Protein AF-A0A1D6HTL6-F1 (afdb_monomer)

InterPro domains:
  IPR001929 Germin [PR00325] (26-46)
  IPR001929 Germin [PR00325] (59-74)
  IPR006045 Cupin 1 [PF00190] (30-95)
  IPR011051 RmlC-like cupin domain superfamily [SSF51182] (30-101)
  IPR014710 RmlC-like jelly roll fold [G3DSA:2.60.120.10] (26-104)

Secondary structure (DSSP, 8-state):
-----GGGGGEEEEE--S------SS-PPTT-EEE--SS--------SSS--EEEE--S-SS-----HHHHHHS-SSPPPHHHHHHHHT--HHHHHHHHHHHSPPP-

Nearest PDB structures (foldseek):
  2et1-assembly1_A  TM=9.312E-01  e=3.400E-02  Hordeum vulgare
  2ete-assembly1_A  TM=9.625E-01  e=4.716E-02  Hordeum vulgare
  2et7-assembly1_A  TM=9.210E-01  e=6.983E-02  Hordeum vulgare

Structure (mmCIF, N/CA/C/O backbone):
data_AF-A0A1D6HTL6-F1
#
_entry.id   AF-A0A1D6HTL6-F1
#
loop_
_atom_site.group_PDB
_atom_site.id
_atom_site.type_symbol
_atom_site.label_atom_id
_atom_site.label_alt_id
_atom_site.label_comp_id
_atom_site.label_asym_id
_atom_site.label_entity_id
_atom_site.label_seq_id
_atom_site.pdbx_PDB_ins_code
_atom_site.Cartn_x
_atom_site.Cartn_y
_atom_site.Cartn_z
_atom_site.occupancy
_atom_site.B_iso_or_equiv
_atom_site.auth_seq_id
_atom_site.auth_comp_id
_atom_site.auth_asym_id
_atom_site.auth_atom_id
_atom_site.pdbx_PDB_model_num
ATOM 1 N N . MET A 1 1 ? 33.864 9.558 -25.396 1.00 36.56 1 MET A N 1
ATOM 2 C CA . MET A 1 1 ? 32.687 8.667 -25.292 1.00 36.56 1 MET A CA 1
ATOM 3 C C . MET A 1 1 ? 32.498 8.338 -23.816 1.00 36.56 1 MET A C 1
ATOM 5 O O . MET A 1 1 ? 33.331 7.634 -23.265 1.00 36.56 1 MET A O 1
ATOM 9 N N . ALA A 1 2 ? 31.533 8.967 -23.138 1.00 34.44 2 ALA A N 1
ATOM 10 C CA . ALA A 1 2 ? 31.425 8.885 -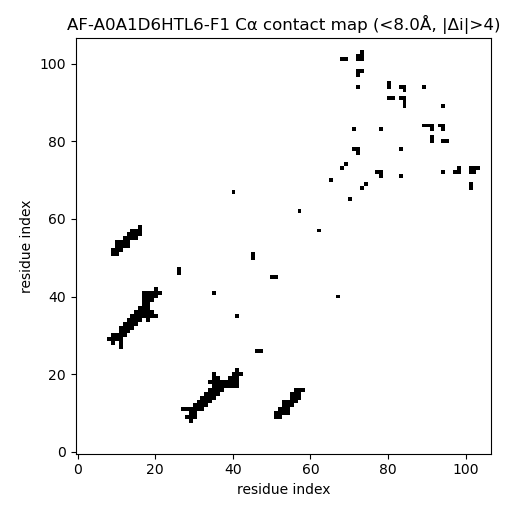21.678 1.00 34.44 2 ALA A CA 1
ATOM 11 C C . ALA A 1 2 ? 30.849 7.530 -21.235 1.00 34.44 2 ALA A C 1
ATOM 13 O O . ALA A 1 2 ? 29.822 7.091 -21.754 1.00 34.44 2 ALA A O 1
ATOM 14 N N . ALA A 1 3 ? 31.503 6.874 -20.276 1.00 39.22 3 ALA A N 1
ATOM 15 C CA . ALA A 1 3 ? 31.013 5.628 -19.705 1.00 39.22 3 ALA A CA 1
ATOM 16 C C . ALA A 1 3 ? 29.791 5.909 -18.819 1.00 39.22 3 ALA A C 1
ATOM 18 O O . ALA A 1 3 ? 29.908 6.483 -17.739 1.00 39.22 3 ALA A O 1
ATOM 19 N N . ILE A 1 4 ? 28.615 5.498 -19.290 1.00 38.50 4 ILE A N 1
ATOM 20 C CA . ILE A 1 4 ? 27.374 5.562 -18.517 1.00 38.50 4 ILE A CA 1
ATOM 21 C C . ILE A 1 4 ? 27.533 4.674 -17.262 1.00 38.50 4 ILE A C 1
ATOM 23 O O . ILE A 1 4 ? 27.878 3.495 -17.420 1.00 38.50 4 ILE A O 1
ATOM 27 N N . PRO A 1 5 ? 27.288 5.189 -16.037 1.00 41.78 5 PRO A N 1
ATOM 28 C CA . PRO A 1 5 ? 27.447 4.418 -14.804 1.00 41.78 5 PRO A CA 1
ATOM 29 C C . PRO A 1 5 ? 26.643 3.114 -14.816 1.00 41.78 5 PRO A C 1
ATOM 31 O O . PRO A 1 5 ? 25.536 3.058 -15.354 1.00 41.78 5 PRO A O 1
ATOM 34 N N . SER A 1 6 ? 27.162 2.070 -14.164 1.00 44.09 6 SER A N 1
ATOM 35 C CA . SER A 1 6 ? 26.513 0.748 -14.075 1.00 44.09 6 SER A CA 1
ATOM 36 C C . SER A 1 6 ? 25.088 0.799 -13.506 1.00 44.09 6 SER A C 1
ATOM 38 O O . SER A 1 6 ? 24.265 -0.045 -13.856 1.00 44.09 6 SER A O 1
ATOM 40 N N . LEU A 1 7 ? 24.778 1.827 -12.709 1.00 43.25 7 LEU A N 1
ATOM 41 C CA . LEU A 1 7 ? 23.445 2.131 -12.187 1.00 43.25 7 LEU A CA 1
ATOM 42 C C . LEU A 1 7 ? 22.392 2.337 -13.296 1.00 43.25 7 LEU A C 1
ATOM 44 O O . LEU A 1 7 ? 21.246 1.928 -13.134 1.00 43.25 7 LEU A O 1
ATOM 48 N N . LEU A 1 8 ? 22.775 2.900 -14.451 1.00 40.59 8 LEU A N 1
ATOM 49 C CA . LEU A 1 8 ? 21.854 3.140 -15.571 1.00 40.59 8 LEU A CA 1
ATOM 50 C C . LEU A 1 8 ? 21.545 1.877 -16.393 1.00 40.59 8 LEU A C 1
ATOM 52 O O . LEU A 1 8 ? 20.604 1.877 -17.180 1.00 40.59 8 LEU A O 1
ATOM 56 N N . ARG A 1 9 ? 22.300 0.782 -16.209 1.00 40.84 9 ARG A N 1
ATOM 57 C CA . ARG A 1 9 ? 22.066 -0.499 -16.908 1.00 40.84 9 ARG A CA 1
ATOM 58 C C . ARG A 1 9 ? 20.935 -1.335 -16.293 1.00 40.84 9 ARG A C 1
ATOM 60 O O . ARG A 1 9 ? 20.676 -2.436 -16.768 1.00 40.84 9 ARG A O 1
ATOM 67 N N . ARG A 1 10 ? 20.296 -0.848 -15.223 1.00 48.41 10 ARG A N 1
ATOM 68 C CA . ARG A 1 10 ? 19.198 -1.513 -14.498 1.00 48.41 10 ARG A CA 1
ATOM 69 C C . ARG A 1 10 ? 18.022 -0.569 -14.238 1.00 48.41 10 ARG A C 1
ATOM 71 O O . ARG A 1 10 ? 17.416 -0.612 -13.174 1.00 48.41 10 ARG A O 1
ATOM 78 N N . LEU A 1 11 ? 17.725 0.296 -15.207 1.00 39.78 11 LEU A N 1
ATOM 79 C CA . LEU A 1 11 ? 16.572 1.187 -15.155 1.00 39.78 11 LEU A CA 1
ATOM 80 C C . LEU A 1 11 ? 15.365 0.515 -15.825 1.00 39.78 11 LEU A C 1
ATOM 82 O O . LEU A 1 11 ? 15.366 0.305 -17.038 1.00 39.78 11 LEU A O 1
ATOM 86 N N . ALA A 1 12 ? 14.337 0.187 -15.045 1.00 48.31 12 ALA A N 1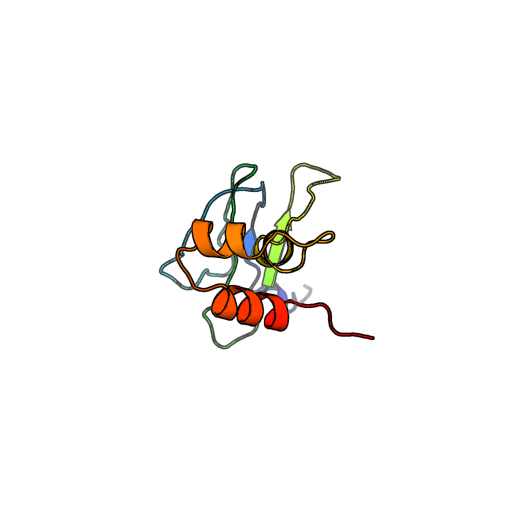
ATOM 87 C CA . ALA A 1 12 ? 12.992 -0.011 -15.583 1.00 48.31 12 ALA A CA 1
ATOM 88 C C . ALA A 1 12 ? 12.298 1.359 -15.663 1.00 48.31 12 ALA A C 1
ATOM 90 O O . ALA A 1 12 ? 12.383 2.154 -14.719 1.00 48.31 12 ALA A O 1
ATOM 91 N N . ILE A 1 13 ? 11.640 1.657 -16.785 1.00 42.38 13 ILE A N 1
ATOM 92 C CA . ILE A 1 13 ? 10.956 2.940 -16.998 1.00 42.38 13 ILE A CA 1
ATOM 93 C C . ILE A 1 13 ? 9.465 2.698 -16.789 1.00 42.38 13 ILE A C 1
ATOM 95 O O . ILE A 1 13 ? 8.776 2.194 -17.667 1.00 42.38 13 ILE A O 1
ATOM 99 N N . VAL A 1 14 ? 8.946 3.049 -15.619 1.00 51.53 14 VAL A N 1
ATOM 100 C CA . VAL A 1 14 ? 7.525 2.889 -15.303 1.00 51.53 14 VAL A CA 1
ATOM 101 C C . VAL A 1 14 ? 6.802 4.190 -15.633 1.00 51.53 14 VAL A C 1
ATOM 103 O O . VAL A 1 14 ? 6.974 5.214 -14.975 1.00 51.53 14 VAL A O 1
ATOM 106 N N . VAL A 1 15 ? 5.950 4.172 -16.653 1.00 44.84 15 VAL A N 1
ATOM 107 C CA . VAL A 1 15 ? 5.093 5.316 -16.978 1.00 44.84 15 VAL A CA 1
ATOM 108 C C . VAL A 1 15 ? 3.887 5.280 -16.039 1.00 44.84 15 VAL A C 1
ATOM 110 O O . VAL A 1 15 ? 2.805 4.791 -16.359 1.00 44.84 15 VAL A O 1
ATOM 113 N N . ALA A 1 16 ? 4.114 5.777 -14.826 1.00 46.12 16 ALA A N 1
ATOM 114 C CA . ALA A 1 16 ? 3.133 5.860 -13.760 1.00 46.12 16 ALA A CA 1
ATOM 115 C C . ALA A 1 16 ? 2.076 6.951 -14.024 1.00 46.12 16 ALA A C 1
ATOM 117 O O . ALA A 1 16 ? 1.982 7.959 -13.323 1.00 46.12 16 ALA A O 1
ATOM 118 N N . THR A 1 17 ? 1.141 6.681 -14.934 1.00 42.12 17 THR A N 1
ATOM 119 C CA . THR A 1 17 ? -0.249 6.997 -14.572 1.00 42.12 17 THR A CA 1
ATOM 120 C C . THR A 1 17 ? -0.638 6.091 -13.361 1.00 42.12 17 THR A C 1
ATOM 122 O O . THR A 1 17 ? 0.155 5.247 -12.949 1.00 42.12 17 THR A O 1
ATOM 125 N N . THR A 1 18 ? -1.770 6.266 -12.671 1.00 41.12 18 THR A N 1
ATOM 126 C CA . THR A 1 18 ? -1.984 5.702 -11.310 1.00 41.12 18 THR A CA 1
ATOM 127 C C . THR A 1 18 ? -2.983 4.527 -11.164 1.00 41.12 18 THR A C 1
ATOM 129 O O . THR A 1 18 ? -3.927 4.670 -10.397 1.00 41.12 18 THR A O 1
ATOM 132 N N . ALA A 1 19 ? -2.852 3.360 -11.822 1.00 33.84 19 ALA A N 1
ATOM 133 C CA . ALA A 1 19 ? -3.758 2.203 -11.556 1.00 33.84 19 ALA A CA 1
ATOM 134 C C . ALA A 1 19 ? -3.397 0.753 -11.999 1.00 33.84 19 ALA A C 1
ATOM 136 O O . ALA A 1 19 ? -3.119 0.533 -13.162 1.00 33.84 19 ALA A O 1
ATOM 137 N N . MET A 1 20 ? -3.653 -0.252 -11.148 1.00 40.47 20 MET A N 1
ATOM 138 C CA . MET A 1 20 ? -3.799 -1.701 -11.443 1.00 40.47 20 MET A CA 1
ATOM 139 C C . MET A 1 20 ? -2.569 -2.576 -11.176 1.00 40.47 20 MET A C 1
ATOM 141 O O . MET A 1 20 ? -1.433 -2.257 -11.511 1.00 40.47 20 MET A O 1
ATOM 145 N N . VAL A 1 21 ? -2.839 -3.725 -10.556 1.00 37.19 21 VAL A N 1
ATOM 146 C CA . VAL A 1 21 ? -1.875 -4.773 -10.223 1.00 37.19 21 VAL A CA 1
ATOM 147 C C . VAL A 1 21 ? -1.438 -5.525 -11.477 1.00 37.19 21 VAL A C 1
ATOM 149 O O . VAL A 1 21 ? -2.265 -6.112 -12.171 1.00 37.19 21 VAL A O 1
ATOM 152 N N . ILE A 1 22 ? -0.124 -5.612 -11.680 1.00 38.88 22 ILE A N 1
ATOM 153 C CA . ILE A 1 22 ? 0.499 -6.708 -12.423 1.00 38.88 22 ILE A CA 1
ATOM 154 C C . ILE A 1 22 ? 1.441 -7.410 -11.448 1.00 38.88 22 ILE A C 1
ATOM 156 O O . ILE A 1 22 ? 2.471 -6.862 -11.059 1.00 38.88 22 ILE A O 1
ATOM 160 N N . LEU A 1 23 ? 1.085 -8.630 -11.042 1.00 39.50 23 LEU A N 1
ATOM 161 C CA . LEU A 1 23 ? 2.039 -9.534 -10.414 1.00 39.50 23 LEU A CA 1
ATOM 162 C C . LEU A 1 23 ? 2.901 -10.102 -11.546 1.00 39.50 23 LEU A C 1
ATOM 164 O O . LEU A 1 23 ? 2.509 -11.079 -12.176 1.00 39.50 23 LEU A O 1
ATOM 168 N N . LEU A 1 24 ? 4.019 -9.448 -11.868 1.00 43.53 24 LEU A N 1
ATOM 169 C CA . LEU A 1 24 ? 4.911 -9.932 -12.922 1.00 43.53 24 LEU A CA 1
ATOM 170 C C . LEU A 1 24 ? 5.470 -11.303 -12.503 1.00 43.53 24 LEU A C 1
ATOM 172 O O . LEU A 1 24 ? 6.172 -11.374 -11.493 1.00 43.53 24 LEU A O 1
ATOM 176 N N . PRO A 1 25 ? 5.181 -12.392 -13.244 1.00 38.94 25 PRO A N 1
ATOM 177 C CA . PRO A 1 25 ? 5.653 -13.736 -12.904 1.00 38.94 25 PRO A CA 1
ATOM 178 C C . PRO A 1 25 ? 7.125 -13.959 -13.297 1.00 38.94 25 PRO A C 1
ATOM 180 O O . PRO A 1 25 ? 7.637 -15.069 -13.189 1.00 38.94 25 PRO A O 1
ATOM 183 N N . SER A 1 26 ? 7.798 -12.902 -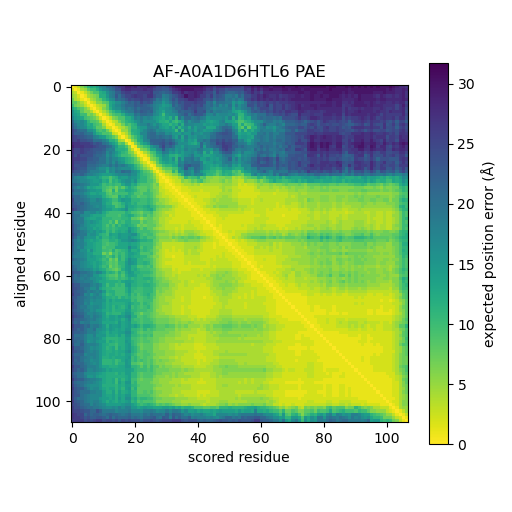13.752 1.00 42.56 26 SER A N 1
ATOM 184 C CA . SER A 1 26 ? 9.163 -12.891 -14.266 1.00 42.56 26 SER A CA 1
ATOM 185 C C . SER A 1 26 ? 9.920 -11.716 -13.643 1.00 42.56 26 SER A C 1
ATOM 187 O O . SER A 1 26 ? 9.300 -10.682 -13.371 1.00 42.56 26 SER A O 1
ATOM 189 N N . PRO A 1 27 ? 11.244 -11.820 -13.426 1.00 54.59 27 PRO A N 1
ATOM 190 C CA . PRO A 1 27 ? 12.039 -10.681 -12.984 1.00 54.59 27 PRO A CA 1
ATOM 191 C C . PRO A 1 27 ? 11.962 -9.580 -14.047 1.00 54.59 27 PRO A C 1
ATOM 193 O O . PRO A 1 27 ? 12.448 -9.770 -15.158 1.00 54.59 27 PRO A O 1
ATOM 196 N N . SER A 1 28 ? 11.348 -8.443 -13.702 1.00 55.28 28 SER A N 1
ATOM 197 C CA . SER A 1 28 ? 11.266 -7.266 -14.574 1.00 55.28 28 SER A CA 1
ATOM 198 C C . SER A 1 28 ? 12.669 -6.858 -15.012 1.00 55.28 28 SER A C 1
ATOM 200 O O . SER A 1 28 ? 13.523 -6.562 -14.163 1.00 55.28 28 SER A O 1
ATOM 202 N N . VAL A 1 29 ? 12.917 -6.872 -16.315 1.00 61.84 29 VAL A N 1
ATOM 203 C CA . VAL A 1 29 ? 14.241 -6.653 -16.891 1.00 61.84 29 VAL A CA 1
ATOM 204 C C . VAL A 1 29 ? 14.463 -5.152 -17.101 1.00 61.84 29 VAL A C 1
ATOM 206 O O . VAL A 1 29 ? 13.530 -4.351 -17.163 1.00 61.84 29 VAL A O 1
ATOM 209 N N . ALA A 1 30 ? 15.726 -4.738 -17.189 1.00 65.38 30 ALA A N 1
ATOM 210 C CA . ALA A 1 30 ? 16.058 -3.362 -17.539 1.00 65.38 30 ALA A CA 1
ATOM 211 C C . ALA A 1 30 ? 15.483 -3.019 -18.925 1.00 65.38 30 ALA A C 1
ATOM 213 O O . ALA A 1 30 ? 15.736 -3.745 -19.885 1.00 65.38 30 ALA A O 1
ATOM 214 N N . GLY A 1 31 ? 14.746 -1.912 -19.025 1.00 70.62 31 GLY A N 1
ATOM 215 C CA . GLY A 1 31 ? 14.039 -1.508 -20.244 1.00 70.62 31 GLY A CA 1
ATOM 216 C C . GLY A 1 31 ? 12.562 -1.911 -20.326 1.00 70.62 31 GLY A C 1
ATOM 217 O O . GLY A 1 31 ? 11.873 -1.383 -21.196 1.00 70.62 31 GLY A O 1
ATOM 218 N N . ASP A 1 32 ? 12.046 -2.753 -19.422 1.00 75.62 32 ASP A N 1
ATOM 219 C CA . ASP A 1 32 ? 10.603 -3.018 -19.352 1.00 75.62 32 ASP A CA 1
ATOM 220 C C . ASP A 1 32 ? 9.827 -1.740 -18.978 1.00 75.62 32 ASP A C 1
ATOM 222 O O . ASP A 1 32 ? 10.272 -0.940 -18.141 1.00 75.62 32 ASP A O 1
ATOM 226 N N . VAL A 1 33 ? 8.647 -1.569 -19.587 1.00 75.25 33 VAL A N 1
ATOM 227 C CA . VAL A 1 33 ? 7.756 -0.420 -19.373 1.00 75.25 33 VAL A CA 1
ATOM 228 C C . VAL A 1 33 ? 6.388 -0.877 -18.894 1.00 75.25 33 VAL A C 1
ATOM 230 O O . VAL A 1 33 ? 5.743 -1.718 -19.517 1.00 75.25 33 VAL A O 1
ATOM 233 N N . PHE A 1 34 ? 5.916 -0.258 -17.813 1.00 75.88 34 PHE A N 1
ATOM 234 C CA . PHE A 1 34 ? 4.593 -0.506 -17.247 1.00 75.88 34 PHE A CA 1
ATOM 235 C C . PHE A 1 34 ? 3.793 0.785 -17.172 1.00 75.88 34 PHE A C 1
ATOM 237 O O . PHE A 1 34 ? 4.328 1.831 -16.805 1.00 75.88 34 PHE A O 1
ATOM 244 N N . VAL A 1 35 ? 2.507 0.684 -17.504 1.00 78.69 35 VAL A N 1
ATOM 245 C CA . VAL A 1 35 ? 1.521 1.752 -17.353 1.00 78.69 35 VAL A CA 1
ATOM 246 C C . VAL A 1 35 ? 0.464 1.265 -16.386 1.00 78.69 35 VAL A C 1
ATOM 248 O O . VAL A 1 35 ? -0.160 0.229 -16.608 1.00 78.69 35 VAL A O 1
ATOM 251 N N . PHE A 1 36 ? 0.230 2.037 -15.338 1.00 75.94 36 PHE A N 1
ATOM 252 C CA . PHE A 1 36 ? -0.902 1.827 -14.457 1.00 75.94 36 PHE A CA 1
ATOM 253 C C . PHE A 1 36 ? -1.975 2.890 -14.855 1.00 75.94 36 PHE A C 1
ATOM 255 O O . PHE A 1 36 ? -1.606 4.043 -14.808 1.00 75.94 36 PHE A O 1
ATOM 262 N N . PRO A 1 37 ? -3.231 2.646 -15.308 1.00 77.62 37 PRO A N 1
ATOM 263 C CA . PRO A 1 37 ? -4.263 3.675 -15.652 1.00 77.62 37 PRO A CA 1
ATOM 264 C C . PRO A 1 37 ? -4.488 4.908 -14.705 1.00 77.62 37 PRO A C 1
ATOM 266 O O . PRO A 1 37 ? -3.651 5.795 -14.676 1.00 77.62 37 PRO A O 1
ATOM 269 N N . ARG A 1 38 ? -5.600 5.093 -13.960 1.00 79.25 38 ARG A N 1
ATOM 270 C CA . ARG A 1 38 ? -5.720 6.125 -12.884 1.00 79.25 38 ARG A CA 1
ATOM 271 C C . ARG A 1 38 ? -6.632 5.694 -11.723 1.00 79.25 38 ARG A C 1
ATOM 273 O O . ARG A 1 38 ? -7.659 5.067 -11.950 1.00 79.25 38 ARG A O 1
ATOM 280 N N . GLY A 1 39 ? -6.263 6.074 -10.495 1.00 78.31 39 GLY A N 1
ATOM 281 C CA . GLY A 1 39 ? -7.018 5.848 -9.253 1.00 78.31 39 GLY A CA 1
ATOM 282 C C . GLY A 1 39 ? -6.982 4.444 -8.616 1.00 78.31 39 GLY A C 1
ATOM 283 O O . GLY A 1 39 ? -7.635 4.272 -7.591 1.00 78.31 39 GLY A O 1
ATOM 284 N N . LEU A 1 40 ? -6.257 3.449 -9.150 1.00 82.31 40 LEU A N 1
ATOM 285 C CA . LEU A 1 40 ? -6.223 2.091 -8.568 1.00 82.31 40 LEU A CA 1
ATOM 286 C C . LEU A 1 40 ? -4.919 1.789 -7.810 1.00 82.31 40 LEU A C 1
ATOM 288 O O . LEU A 1 40 ? -3.831 2.299 -8.098 1.00 82.31 40 LEU A O 1
ATOM 292 N N . VAL A 1 41 ? -5.042 0.860 -6.866 1.00 83.44 41 VAL A N 1
ATOM 293 C CA . VAL A 1 41 ? -3.938 0.313 -6.073 1.00 83.44 41 VAL A CA 1
ATOM 294 C C . VAL A 1 41 ? -2.937 -0.414 -6.979 1.00 83.44 41 VAL A C 1
ATOM 296 O O . VAL A 1 41 ? -3.314 -1.173 -7.872 1.00 83.44 41 VAL A O 1
ATOM 299 N N . HIS A 1 42 ? -1.654 -0.171 -6.732 1.00 82.69 42 HIS A N 1
ATOM 300 C CA . HIS A 1 42 ? -0.513 -0.822 -7.369 1.00 82.69 42 HIS A CA 1
ATOM 301 C C . HIS A 1 42 ? 0.649 -0.850 -6.359 1.00 82.69 42 HIS A C 1
ATOM 303 O O . HIS A 1 42 ? 0.665 -0.068 -5.408 1.00 82.69 42 HIS A O 1
ATOM 309 N N . PHE A 1 43 ? 1.603 -1.763 -6.532 1.00 84.06 43 PHE A N 1
ATOM 310 C CA . PHE A 1 43 ? 2.790 -1.875 -5.679 1.00 84.06 43 PHE A CA 1
ATOM 311 C C . PHE A 1 43 ? 3.995 -2.334 -6.505 1.00 84.06 43 PHE A C 1
ATOM 313 O O . PHE A 1 43 ? 3.831 -2.872 -7.599 1.00 84.06 43 PHE A O 1
ATOM 320 N N . GLN A 1 44 ? 5.204 -2.142 -5.979 1.00 80.00 44 GLN A N 1
ATOM 321 C CA . GLN A 1 44 ? 6.426 -2.733 -6.521 1.00 80.00 44 GLN A CA 1
ATOM 322 C C . GLN A 1 44 ? 7.110 -3.561 -5.431 1.00 80.00 44 GLN A C 1
ATOM 324 O O . GLN A 1 44 ? 7.129 -3.171 -4.263 1.00 80.00 44 GLN A O 1
ATOM 329 N N . ARG A 1 45 ? 7.689 -4.702 -5.810 1.00 81.06 45 ARG A N 1
ATOM 330 C CA . ARG A 1 45 ? 8.522 -5.539 -4.940 1.00 81.06 45 ARG A CA 1
ATOM 331 C C . ARG A 1 45 ? 9.768 -5.937 -5.718 1.00 81.06 45 ARG A C 1
ATOM 333 O O . ARG A 1 45 ? 9.646 -6.533 -6.782 1.00 81.06 45 ARG A O 1
ATOM 340 N N . ASN A 1 46 ? 10.951 -5.657 -5.174 1.00 80.69 46 ASN A N 1
ATOM 341 C CA . ASN A 1 46 ? 12.175 -6.242 -5.711 1.00 80.69 46 ASN A CA 1
ATOM 342 C C . ASN A 1 46 ? 12.184 -7.749 -5.403 1.00 80.69 46 ASN A C 1
ATOM 344 O O . ASN A 1 46 ? 12.054 -8.140 -4.242 1.00 80.69 46 ASN A O 1
ATOM 348 N N . ALA A 1 47 ? 12.285 -8.571 -6.445 1.00 79.75 47 ALA A N 1
ATOM 349 C CA . ALA A 1 47 ? 12.316 -10.030 -6.352 1.00 79.75 47 ALA A CA 1
ATOM 350 C C . ALA A 1 47 ? 13.714 -10.625 -6.609 1.00 79.75 47 ALA A C 1
ATOM 352 O O . ALA A 1 47 ? 13.864 -11.838 -6.522 1.00 79.75 47 ALA A O 1
ATOM 353 N N . GLY A 1 48 ? 14.712 -9.794 -6.935 1.00 75.69 48 GLY A N 1
ATOM 354 C CA . GLY A 1 48 ? 16.104 -10.211 -7.114 1.00 75.69 48 GLY A CA 1
ATOM 355 C C . GLY A 1 48 ? 16.997 -9.821 -5.934 1.00 75.69 48 GLY A C 1
ATOM 356 O O . GLY A 1 48 ? 16.663 -8.937 -5.146 1.00 75.69 48 GLY A O 1
ATOM 357 N N . ASP A 1 49 ? 18.171 -10.447 -5.857 1.00 79.81 49 ASP A N 1
ATOM 358 C CA . ASP A 1 49 ? 19.105 -10.314 -4.724 1.00 79.81 49 ASP A CA 1
ATOM 359 C C . ASP A 1 49 ? 19.929 -9.011 -4.723 1.00 79.81 49 ASP A C 1
ATOM 361 O O . ASP A 1 49 ? 20.629 -8.704 -3.760 1.00 79.81 49 ASP A O 1
ATOM 365 N N . GLY A 1 50 ? 19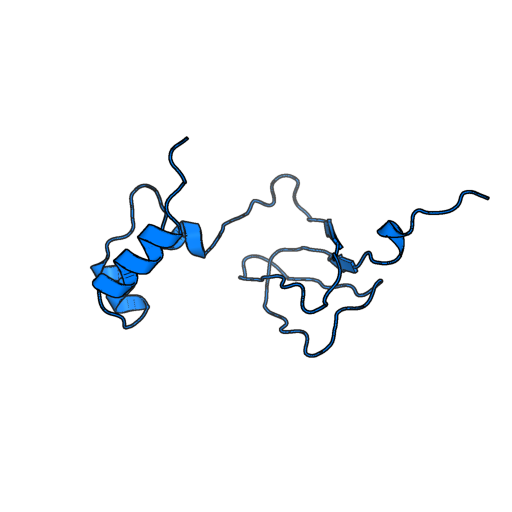.877 -8.239 -5.814 1.00 79.69 50 GLY A N 1
ATOM 366 C CA . GLY A 1 50 ? 20.606 -6.979 -5.976 1.00 79.69 50 GLY A CA 1
ATOM 367 C C . GLY A 1 50 ? 19.699 -5.743 -5.908 1.00 79.69 50 GLY A C 1
ATOM 368 O O . GLY A 1 50 ? 18.489 -5.861 -6.108 1.00 79.69 50 GLY A O 1
ATOM 369 N N . PRO A 1 51 ? 20.258 -4.535 -5.689 1.00 79.25 51 PRO A N 1
ATOM 370 C CA . PRO A 1 51 ? 19.499 -3.288 -5.762 1.00 79.25 51 PRO A CA 1
ATOM 371 C C . PRO A 1 51 ? 18.793 -3.111 -7.115 1.00 79.25 51 PRO A C 1
ATOM 373 O O . PRO A 1 51 ? 19.381 -3.353 -8.171 1.00 79.25 51 PRO A O 1
ATOM 376 N N . ALA A 1 52 ? 17.548 -2.639 -7.072 1.00 77.06 52 ALA A N 1
ATOM 377 C CA . ALA A 1 52 ? 16.727 -2.329 -8.238 1.00 77.06 52 ALA A CA 1
ATOM 378 C C . ALA A 1 52 ? 16.296 -0.856 -8.204 1.00 77.06 52 ALA A C 1
ATOM 380 O O . ALA A 1 52 ? 16.072 -0.300 -7.127 1.00 77.06 52 ALA A O 1
ATOM 381 N N . ALA A 1 53 ? 16.169 -0.235 -9.377 1.00 79.19 53 ALA A N 1
ATOM 382 C CA . ALA A 1 53 ? 15.740 1.150 -9.527 1.00 79.19 53 ALA A CA 1
ATOM 383 C C . ALA A 1 53 ? 14.672 1.271 -10.621 1.00 79.19 53 ALA A C 1
ATOM 385 O O . ALA A 1 53 ? 14.707 0.572 -11.635 1.00 79.19 53 ALA A O 1
ATOM 386 N N . VAL A 1 54 ? 13.733 2.188 -10.407 1.00 76.62 54 VAL A N 1
ATOM 387 C CA . VAL A 1 54 ? 12.623 2.479 -11.315 1.00 76.62 54 VAL A CA 1
ATOM 388 C C . VAL A 1 54 ? 12.574 3.984 -11.541 1.00 76.62 54 VAL A C 1
ATOM 390 O O . VAL A 1 54 ? 12.636 4.749 -10.578 1.00 76.62 54 VAL A O 1
ATOM 393 N N . LEU A 1 55 ? 12.447 4.409 -12.797 1.00 80.00 55 LEU A N 1
ATOM 394 C CA . LEU A 1 55 ? 12.124 5.793 -13.138 1.00 80.00 55 LEU A CA 1
ATOM 395 C C . LEU A 1 55 ? 10.616 5.912 -13.361 1.00 80.00 55 LEU A C 1
ATOM 397 O O . LEU A 1 55 ? 10.092 5.255 -14.257 1.00 80.00 55 LEU A O 1
ATOM 401 N N . SER A 1 56 ? 9.948 6.760 -12.575 1.00 81.69 56 SER A N 1
ATOM 402 C CA . SER A 1 56 ? 8.503 6.998 -12.673 1.00 81.69 56 SER A CA 1
ATOM 403 C C . SER A 1 56 ? 8.177 8.388 -13.215 1.00 81.69 56 SER A C 1
ATOM 405 O O . SER A 1 56 ? 8.767 9.374 -12.777 1.00 81.69 56 SER A O 1
ATOM 407 N N . ALA A 1 57 ? 7.199 8.476 -14.119 1.00 84.56 57 ALA A N 1
ATOM 408 C CA . ALA A 1 57 ? 6.680 9.735 -14.663 1.00 84.56 57 ALA A CA 1
ATOM 409 C C . ALA A 1 57 ? 5.149 9.807 -14.554 1.00 84.56 57 ALA A C 1
ATOM 411 O O . ALA A 1 57 ? 4.473 8.813 -14.801 1.00 84.56 57 ALA A O 1
ATOM 412 N N . PHE A 1 58 ? 4.615 10.991 -14.232 1.00 85.50 58 PHE A N 1
ATOM 413 C CA . PHE A 1 58 ? 3.184 11.244 -14.019 1.00 85.50 58 PHE A CA 1
ATOM 414 C C . PHE A 1 58 ? 2.654 12.308 -14.989 1.00 85.50 58 PHE A C 1
ATOM 416 O O . PHE A 1 58 ? 3.364 13.248 -15.337 1.00 85.50 58 PHE A O 1
ATOM 423 N N . ASN A 1 59 ? 1.372 12.224 -15.359 1.00 87.44 59 ASN A N 1
ATOM 424 C CA . ASN A 1 59 ? 0.688 13.229 -16.188 1.00 87.44 59 ASN A CA 1
ATOM 425 C C . ASN A 1 59 ? 0.021 14.365 -15.378 1.00 87.44 59 ASN A C 1
ATOM 427 O O . ASN A 1 59 ? -0.895 15.024 -15.864 1.00 87.44 59 ASN A O 1
ATOM 431 N N . SER A 1 60 ? 0.467 14.588 -14.140 1.00 86.62 60 SER A N 1
ATOM 432 C CA . SER A 1 60 ? 0.025 15.676 -13.262 1.00 86.62 60 SER A CA 1
ATOM 433 C C . SER A 1 60 ? 1.229 16.237 -12.511 1.00 86.62 60 SER A C 1
ATOM 435 O O . SER A 1 60 ? 2.083 15.473 -12.067 1.00 86.62 60 SER A O 1
ATOM 437 N N . GLN A 1 61 ? 1.265 17.558 -12.321 1.00 91.38 61 GLN A N 1
ATOM 438 C CA . GLN A 1 61 ? 2.237 18.226 -11.443 1.00 91.38 61 GLN A CA 1
ATOM 439 C C . GLN A 1 61 ? 1.949 17.946 -9.957 1.00 91.38 61 GLN A C 1
ATOM 441 O O . GLN A 1 61 ? 2.850 17.975 -9.125 1.00 91.38 61 GLN A O 1
ATOM 446 N N . LEU A 1 62 ? 0.691 17.627 -9.637 1.00 89.75 62 LEU A N 1
ATOM 447 C CA . LEU A 1 62 ? 0.219 17.208 -8.319 1.00 89.75 62 LEU A CA 1
ATOM 448 C C . LEU A 1 62 ? -0.407 15.808 -8.460 1.00 89.75 62 LEU A C 1
ATOM 450 O O . LEU A 1 62 ? -1.632 15.689 -8.531 1.00 89.75 62 LEU A O 1
ATOM 454 N N . PRO A 1 63 ? 0.396 14.736 -8.610 1.00 85.69 63 PRO A N 1
ATOM 455 C CA . PRO A 1 63 ? -0.144 13.386 -8.774 1.00 85.69 63 PRO A CA 1
ATOM 456 C C . PRO A 1 63 ? -0.747 12.851 -7.470 1.00 85.69 63 PRO A C 1
ATOM 458 O O . PRO A 1 63 ? -1.730 12.114 -7.508 1.00 85.69 63 PRO A O 1
ATOM 461 N N . GLY A 1 64 ? -0.176 13.259 -6.330 1.00 86.81 64 GLY A N 1
ATOM 462 C CA . GLY A 1 64 ? -0.493 12.723 -5.010 1.00 86.81 64 GLY A CA 1
ATOM 463 C C . GLY A 1 64 ? -0.031 11.273 -4.835 1.00 86.81 64 GLY A C 1
ATOM 464 O O . GLY A 1 64 ? 0.149 10.523 -5.793 1.00 86.81 64 GLY A O 1
ATOM 465 N N . THR A 1 65 ? 0.153 10.861 -3.586 1.00 86.00 65 THR A N 1
ATOM 466 C CA . THR A 1 65 ? 0.370 9.459 -3.217 1.00 86.00 65 THR A CA 1
ATOM 467 C C . THR A 1 65 ? -0.429 9.164 -1.957 1.00 86.00 65 THR A C 1
ATOM 469 O O . THR A 1 65 ? -0.475 9.979 -1.038 1.00 86.00 65 THR A O 1
ATOM 472 N N . GLN A 1 66 ? -1.081 8.003 -1.913 1.00 88.31 66 GLN A N 1
ATOM 473 C CA . GLN A 1 66 ? -1.779 7.532 -0.721 1.00 88.31 66 GLN A CA 1
ATOM 474 C C . GLN A 1 66 ? -1.301 6.121 -0.393 1.00 88.31 66 GLN A C 1
ATOM 476 O O . GLN A 1 66 ? -1.444 5.204 -1.202 1.00 88.31 66 GLN A O 1
ATOM 481 N N . SER A 1 67 ? -0.716 5.949 0.790 1.00 89.62 67 SER A N 1
ATOM 482 C CA . SER A 1 67 ? -0.301 4.634 1.274 1.00 89.62 67 SER A CA 1
ATOM 483 C C . SER A 1 67 ? -1.518 3.928 1.851 1.00 89.62 67 SER A C 1
ATOM 485 O O . SER A 1 67 ? -2.038 4.344 2.882 1.00 89.62 67 SER A O 1
ATOM 487 N N . LEU A 1 68 ? -1.969 2.849 1.208 1.00 91.25 68 LEU A N 1
ATOM 488 C CA . LEU A 1 68 ? -3.154 2.106 1.648 1.00 91.25 68 LEU A CA 1
ATOM 489 C C . LEU A 1 68 ? -3.013 1.598 3.094 1.00 91.25 68 LEU A C 1
ATOM 491 O O . LEU A 1 68 ? -3.952 1.694 3.876 1.00 91.25 68 LEU A O 1
ATOM 495 N N . ALA A 1 69 ? -1.823 1.119 3.470 1.00 92.25 69 ALA A N 1
ATOM 496 C CA . ALA A 1 69 ? -1.549 0.657 4.829 1.00 92.25 69 ALA A CA 1
ATOM 497 C C . ALA A 1 69 ? -1.643 1.798 5.858 1.00 92.25 69 ALA A C 1
ATOM 499 O O . ALA A 1 69 ? -2.260 1.625 6.907 1.00 92.25 69 ALA A O 1
ATOM 500 N N . ALA A 1 70 ? -1.092 2.977 5.546 1.00 91.75 70 ALA A N 1
ATOM 501 C CA . ALA A 1 70 ? -1.170 4.132 6.440 1.00 91.75 70 ALA A CA 1
ATOM 502 C C . ALA A 1 70 ? -2.597 4.700 6.519 1.00 91.75 70 ALA A C 1
ATOM 504 O O . ALA A 1 70 ? -3.089 4.964 7.609 1.00 91.75 70 ALA A O 1
ATOM 505 N N . ALA A 1 71 ? -3.295 4.809 5.386 1.00 92.50 71 ALA A N 1
ATOM 506 C CA . ALA A 1 71 ? -4.668 5.312 5.315 1.00 92.50 71 ALA A CA 1
ATOM 507 C C . ALA A 1 71 ? -5.688 4.446 6.079 1.00 92.50 71 ALA A C 1
ATOM 509 O O . ALA A 1 71 ? -6.728 4.954 6.486 1.00 92.50 71 ALA A O 1
ATOM 510 N N . LEU A 1 72 ? -5.403 3.154 6.270 1.00 94.62 72 LEU A N 1
ATOM 511 C CA . LEU A 1 72 ? -6.265 2.231 7.014 1.00 94.62 72 LEU A CA 1
ATOM 512 C C . LEU A 1 72 ? -5.863 2.082 8.488 1.00 94.62 72 LEU A C 1
ATOM 514 O O . LEU A 1 72 ? -6.736 2.044 9.350 1.00 94.62 72 LEU A O 1
ATOM 518 N N . PHE A 1 73 ? -4.561 1.987 8.782 1.00 95.75 73 PHE A N 1
ATOM 519 C CA . PHE A 1 73 ? -4.053 1.563 10.097 1.00 95.75 73 PHE A CA 1
ATOM 520 C C . PHE A 1 73 ? -3.163 2.599 10.809 1.00 95.75 73 PHE A C 1
ATOM 522 O O . PHE A 1 73 ? -2.709 2.340 11.919 1.00 95.75 73 PHE A O 1
ATOM 529 N N . ALA A 1 74 ? -2.901 3.758 10.201 1.00 94.00 74 ALA A N 1
ATOM 530 C CA . ALA A 1 74 ? -2.145 4.862 10.807 1.00 94.00 74 ALA A CA 1
ATOM 531 C C . ALA A 1 74 ? -2.744 6.244 10.459 1.00 94.00 74 ALA A C 1
ATOM 533 O O . ALA A 1 74 ? -2.036 7.251 10.418 1.00 94.00 74 ALA A O 1
ATOM 534 N N . ALA A 1 75 ? -4.048 6.286 10.164 1.00 92.50 75 ALA A N 1
ATOM 535 C CA . ALA A 1 75 ? -4.775 7.515 9.873 1.00 92.50 75 ALA A CA 1
ATOM 536 C C . ALA A 1 75 ? -4.922 8.396 11.125 1.00 92.50 75 ALA A C 1
ATOM 538 O O . ALA A 1 75 ? -4.927 7.898 12.249 1.00 92.50 75 ALA A O 1
ATOM 539 N N . SER A 1 76 ? -5.081 9.705 10.919 1.00 90.94 76 SER A N 1
ATOM 540 C CA . SER A 1 76 ? -5.390 10.668 11.978 1.00 90.94 76 SER A CA 1
ATOM 541 C C . SER A 1 76 ? -6.606 11.510 11.563 1.00 90.94 76 SER A C 1
ATOM 543 O O . SER A 1 76 ? -6.504 12.233 10.567 1.00 90.94 76 SER A O 1
ATOM 545 N N . PRO A 1 77 ? -7.753 11.424 12.269 1.00 92.75 77 PRO A N 1
ATOM 546 C CA . PRO A 1 77 ? -8.039 10.493 13.368 1.00 92.75 77 PRO A CA 1
ATOM 547 C C . PRO A 1 77 ? -8.026 9.020 12.917 1.00 92.75 77 PRO A C 1
ATOM 549 O O . PRO A 1 77 ? -8.184 8.716 11.734 1.00 92.75 77 PRO A O 1
ATOM 552 N N . GLU A 1 78 ? -7.833 8.105 13.867 1.00 92.94 78 GLU A N 1
ATOM 553 C CA . GLU A 1 78 ? -7.791 6.668 13.583 1.00 92.94 78 GLU A CA 1
ATOM 554 C C . GLU A 1 78 ? -9.149 6.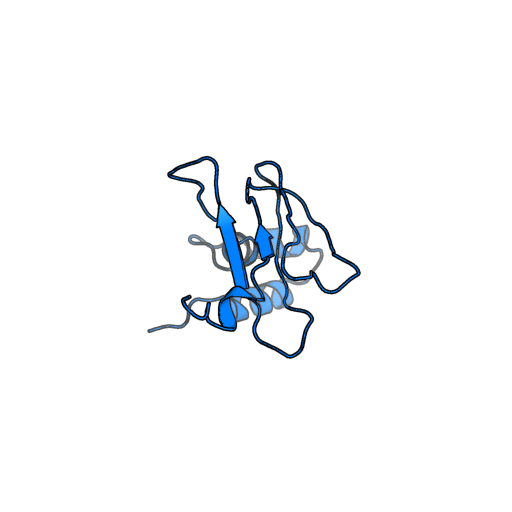111 13.133 1.00 92.94 78 GLU A C 1
ATOM 556 O O . GLU A 1 78 ? -10.210 6.531 13.600 1.00 92.94 78 GLU A O 1
ATOM 561 N N . LEU A 1 79 ? -9.113 5.089 12.272 1.00 94.81 79 LEU A N 1
ATOM 562 C CA . LEU A 1 79 ? -10.305 4.318 11.932 1.00 94.81 79 LEU A CA 1
ATOM 563 C C . LEU A 1 79 ? -10.707 3.409 13.118 1.00 94.81 79 LEU A C 1
ATOM 565 O O . LEU A 1 79 ? -9.820 2.779 13.711 1.00 94.81 79 LEU A O 1
ATOM 569 N N . PRO A 1 80 ? -12.008 3.289 13.461 1.00 96.38 80 PRO A N 1
ATOM 570 C CA . PRO A 1 80 ? -12.450 2.442 14.568 1.00 96.38 80 PRO A CA 1
ATOM 571 C C . PRO A 1 80 ? -12.133 0.961 14.338 1.00 96.38 80 PRO A C 1
ATOM 573 O O . PRO A 1 80 ? -12.443 0.410 13.277 1.00 96.38 80 PRO A O 1
ATOM 576 N N . ASP A 1 81 ? -11.603 0.279 15.355 1.00 97.25 81 ASP A N 1
ATOM 577 C CA . ASP A 1 81 ? -11.135 -1.109 15.218 1.00 97.25 81 ASP A CA 1
ATOM 578 C C . ASP A 1 81 ? -12.255 -2.078 14.851 1.00 97.25 81 ASP A C 1
ATOM 580 O O . ASP A 1 81 ? -12.029 -3.020 14.102 1.00 97.25 81 ASP A O 1
ATOM 584 N N . ALA A 1 82 ? -13.489 -1.812 15.289 1.00 97.19 82 ALA A N 1
ATOM 585 C CA . ALA A 1 82 ? -14.663 -2.594 14.905 1.00 97.19 82 ALA A CA 1
ATOM 586 C C . ALA A 1 82 ? -14.967 -2.531 13.392 1.00 97.19 82 ALA A C 1
ATOM 588 O O . ALA A 1 82 ? -15.461 -3.507 12.824 1.00 97.19 82 ALA A O 1
ATOM 589 N N . VAL A 1 83 ? -14.658 -1.411 12.724 1.00 97.81 83 VAL A N 1
ATOM 590 C CA . VAL A 1 83 ? -14.825 -1.265 11.267 1.00 97.81 83 VAL A CA 1
ATOM 591 C C . VAL A 1 83 ? -13.748 -2.065 10.542 1.00 97.81 83 VAL A C 1
ATOM 593 O O . VAL A 1 83 ? -14.072 -2.839 9.644 1.00 97.81 83 VAL A O 1
ATOM 596 N N . LEU A 1 84 ? -12.487 -1.936 10.967 1.00 97.75 84 LEU A N 1
ATOM 597 C CA . LEU A 1 84 ? -11.360 -2.683 10.398 1.00 97.75 84 LEU A CA 1
ATOM 598 C C . LEU A 1 84 ? -11.519 -4.198 10.622 1.00 97.75 84 LEU A C 1
ATOM 600 O O . LEU A 1 84 ? -11.416 -4.969 9.672 1.00 97.75 84 LEU A O 1
ATOM 604 N N . ALA A 1 85 ? -11.864 -4.622 11.839 1.00 98.19 85 ALA A N 1
ATOM 605 C CA . ALA A 1 85 ? -12.134 -6.014 12.196 1.00 98.19 85 ALA A CA 1
ATOM 606 C C . ALA A 1 85 ? -13.234 -6.626 11.314 1.00 98.19 85 ALA A C 1
ATOM 608 O O . ALA A 1 85 ? -13.056 -7.711 10.759 1.00 98.19 85 ALA A O 1
ATOM 609 N N . LYS A 1 86 ? -14.344 -5.902 11.107 1.00 98.25 86 LYS A N 1
ATOM 610 C CA . LYS A 1 86 ? -15.442 -6.347 10.236 1.00 98.25 86 LYS A CA 1
ATOM 611 C C . LYS A 1 86 ? -15.054 -6.367 8.753 1.00 98.25 86 LYS A C 1
ATOM 613 O O . LYS A 1 86 ? -15.436 -7.300 8.053 1.00 98.25 86 LYS A O 1
ATOM 618 N N . ALA A 1 87 ? -14.313 -5.366 8.276 1.00 97.56 87 ALA A N 1
ATOM 619 C CA . ALA A 1 87 ? -13.898 -5.265 6.875 1.00 97.56 87 ALA A CA 1
ATOM 620 C C . ALA A 1 87 ? -12.877 -6.345 6.481 1.00 97.56 87 ALA A C 1
ATOM 622 O O . ALA A 1 87 ? -12.977 -6.912 5.396 1.00 97.56 87 ALA A O 1
ATOM 623 N N . PHE A 1 88 ? -11.928 -6.652 7.370 1.00 97.00 88 PHE A N 1
ATOM 624 C CA . PHE A 1 88 ? -10.877 -7.649 7.143 1.00 97.00 88 PHE A CA 1
ATOM 625 C C . PHE A 1 88 ? -11.211 -9.048 7.685 1.00 97.00 88 PHE A C 1
ATOM 627 O O . PHE A 1 88 ? -10.433 -9.970 7.468 1.00 97.00 88 PHE A O 1
ATOM 634 N N . GLN A 1 89 ? -12.359 -9.219 8.351 1.00 97.94 89 GLN A N 1
ATOM 635 C CA . GLN A 1 89 ? -12.808 -10.479 8.967 1.00 97.94 89 GLN A CA 1
ATOM 636 C C . GLN A 1 89 ? -11.804 -11.043 9.996 1.00 97.94 89 GLN A C 1
ATOM 638 O O . GLN A 1 89 ? -11.543 -12.243 10.052 1.00 97.94 89 GLN A O 1
ATOM 643 N N . VAL A 1 90 ? -11.246 -10.159 10.829 1.00 97.69 90 VAL A N 1
ATOM 644 C CA . VAL A 1 90 ? -10.253 -10.478 11.875 1.00 97.69 90 VAL A CA 1
ATOM 645 C C . VAL A 1 90 ? -10.696 -9.967 13.249 1.00 97.69 90 VAL A C 1
ATOM 647 O O . VAL A 1 90 ? -11.619 -9.163 13.355 1.00 97.69 90 VAL A O 1
ATOM 650 N N . GLY A 1 91 ? -10.031 -10.412 14.318 1.00 97.94 91 GLY A N 1
ATOM 651 C CA . GLY A 1 91 ? -10.236 -9.862 15.659 1.00 97.94 91 GLY A CA 1
ATOM 652 C C . GLY A 1 91 ? -9.677 -8.442 15.808 1.00 97.94 91 GLY A C 1
ATOM 653 O O . GLY A 1 91 ? -8.745 -8.045 15.109 1.00 97.94 91 GLY A O 1
ATOM 654 N N . THR A 1 92 ? -10.195 -7.671 16.768 1.00 97.44 92 THR A N 1
ATOM 655 C CA . THR A 1 92 ? -9.642 -6.341 17.097 1.00 97.44 92 THR A CA 1
ATOM 656 C C . THR A 1 92 ? -8.181 -6.427 17.538 1.00 97.44 92 THR A C 1
ATOM 658 O O . THR A 1 92 ? -7.369 -5.627 17.097 1.00 97.44 92 THR A O 1
ATOM 661 N N . LYS A 1 93 ? -7.798 -7.483 18.269 1.00 97.62 93 LYS A N 1
ATOM 662 C CA . LYS A 1 93 ? -6.398 -7.752 18.648 1.00 97.62 93 LYS A CA 1
ATOM 663 C C . LYS A 1 93 ? -5.460 -7.892 17.443 1.00 97.62 93 LYS A C 1
ATOM 665 O O . LYS A 1 93 ? -4.266 -7.632 17.566 1.00 97.62 93 LYS A O 1
ATOM 670 N N . GLU A 1 94 ? -5.961 -8.331 16.291 1.00 97.88 94 GLU A N 1
ATOM 671 C CA . GLU A 1 94 ? -5.198 -8.417 15.043 1.00 97.88 94 GLU A CA 1
ATOM 672 C C . GLU A 1 94 ? -5.084 -7.042 14.378 1.00 97.88 94 GLU A C 1
ATOM 674 O O . GLU A 1 94 ? -4.004 -6.698 13.897 1.00 97.88 94 GLU A O 1
ATOM 679 N N . VAL A 1 95 ? -6.143 -6.226 14.431 1.00 97.75 95 VAL A N 1
ATOM 680 C CA . VAL A 1 95 ? -6.106 -4.812 14.020 1.00 97.75 95 VAL A CA 1
ATOM 681 C C . VAL A 1 95 ? -5.075 -4.038 14.846 1.00 97.75 95 VAL A C 1
ATOM 683 O O . VAL A 1 95 ? -4.194 -3.406 14.262 1.00 97.75 95 VAL A O 1
ATOM 686 N N . ASP A 1 96 ? -5.100 -4.167 16.175 1.00 96.00 96 ASP A N 1
ATOM 687 C CA . ASP A 1 96 ? -4.164 -3.507 17.097 1.00 96.00 96 ASP A CA 1
ATOM 688 C C . ASP A 1 96 ? -2.703 -3.867 16.778 1.00 96.00 96 ASP A C 1
ATOM 690 O O . ASP A 1 96 ? -1.829 -2.998 16.717 1.00 96.00 96 ASP A O 1
ATOM 694 N N . LYS A 1 97 ? -2.429 -5.153 16.505 1.00 96.69 97 LYS A N 1
ATOM 695 C CA . LYS A 1 97 ? -1.100 -5.627 16.076 1.00 96.69 97 LYS A CA 1
ATOM 696 C C . LYS A 1 97 ? -0.655 -4.971 14.768 1.00 96.69 97 LYS A C 1
ATOM 698 O O . LYS A 1 97 ? 0.530 -4.675 14.633 1.00 96.69 97 LYS A O 1
ATOM 703 N N . ILE A 1 98 ? -1.559 -4.763 13.809 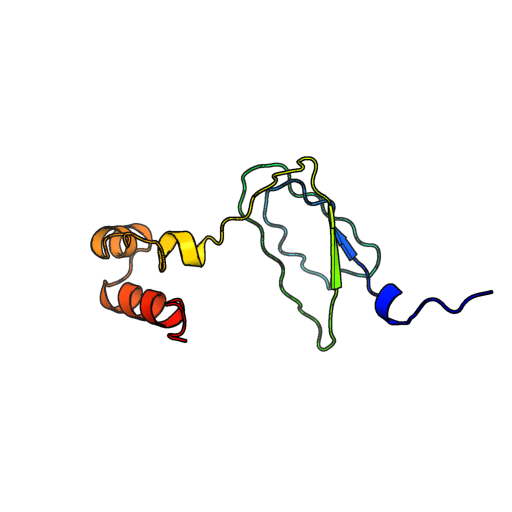1.00 96.12 98 ILE A N 1
ATOM 704 C CA . ILE A 1 98 ? -1.241 -4.119 12.525 1.00 96.12 98 ILE A CA 1
ATOM 705 C C . ILE A 1 98 ? -1.001 -2.616 12.731 1.00 96.12 98 ILE A C 1
ATOM 707 O O . ILE A 1 98 ? 0.033 -2.114 12.285 1.00 96.12 98 ILE A O 1
ATOM 711 N N . LYS A 1 99 ? -1.878 -1.921 13.472 1.00 95.12 99 LYS A N 1
ATOM 712 C CA . LYS A 1 99 ? -1.701 -0.506 13.851 1.00 95.12 99 LYS A CA 1
ATOM 713 C C . LYS A 1 99 ? -0.349 -0.280 14.534 1.00 95.12 99 LYS A C 1
ATOM 715 O O . LYS A 1 99 ? 0.441 0.547 14.087 1.00 95.12 99 LYS A O 1
AT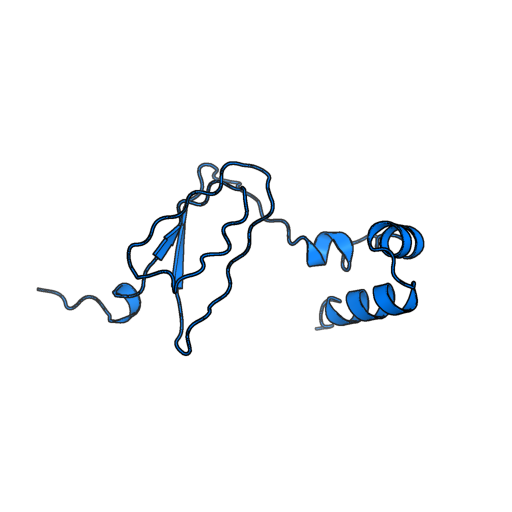OM 720 N N . ALA A 1 100 ? -0.007 -1.091 15.536 1.00 93.69 100 ALA A N 1
ATOM 721 C CA . ALA A 1 100 ? 1.262 -0.991 16.264 1.00 93.69 100 ALA A CA 1
ATOM 722 C C . ALA A 1 100 ? 2.516 -1.208 15.388 1.00 93.69 100 ALA A C 1
ATOM 724 O O . ALA A 1 100 ? 3.589 -0.705 15.718 1.00 93.69 100 ALA A O 1
ATOM 725 N N . ARG A 1 101 ? 2.408 -1.940 14.268 1.00 92.81 101 ARG A N 1
ATOM 726 C CA . ARG A 1 101 ? 3.506 -2.135 13.298 1.00 92.81 101 ARG A CA 1
ATOM 727 C C . ARG A 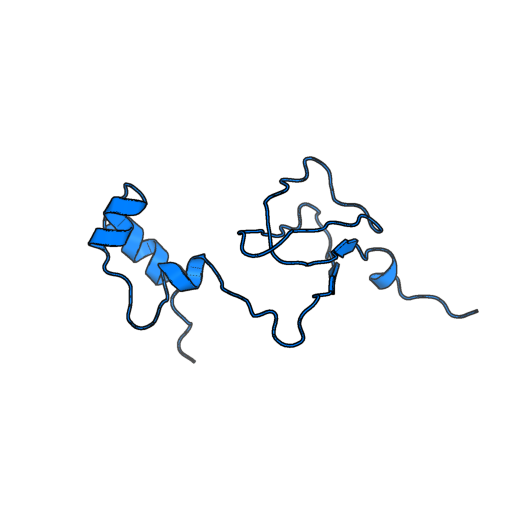1 101 ? 3.666 -0.970 12.318 1.00 92.81 101 ARG A C 1
ATOM 729 O O . ARG A 1 101 ? 4.731 -0.851 11.717 1.00 92.81 101 ARG A O 1
ATOM 736 N N . LEU A 1 102 ? 2.624 -0.158 12.143 1.00 90.88 102 LEU A N 1
ATOM 737 C CA . LEU A 1 102 ? 2.558 0.954 11.188 1.00 90.88 102 LEU A CA 1
ATOM 738 C C . LEU A 1 102 ? 2.554 2.334 11.862 1.00 90.88 102 LEU A C 1
ATOM 740 O O . LEU A 1 102 ? 2.692 3.344 11.173 1.00 90.88 102 LEU A O 1
ATOM 744 N N . ALA A 1 103 ? 2.433 2.379 13.191 1.00 81.31 103 ALA A N 1
ATOM 745 C CA . ALA A 1 103 ? 2.526 3.597 13.978 1.00 81.31 103 ALA A CA 1
ATOM 746 C C . ALA A 1 103 ? 3.837 4.353 13.678 1.00 81.31 103 ALA A C 1
ATOM 748 O O . ALA A 1 103 ? 4.907 3.732 13.607 1.00 81.31 103 ALA A O 1
ATOM 749 N N . PRO A 1 104 ? 3.793 5.690 13.520 1.00 72.56 104 PRO A N 1
ATOM 750 C CA . PRO A 1 104 ? 4.998 6.476 13.303 1.00 72.56 104 PRO A CA 1
ATOM 751 C C . PRO A 1 104 ? 5.955 6.290 14.484 1.00 72.56 104 PRO A C 1
ATOM 753 O O . PRO A 1 104 ? 5.557 6.383 15.648 1.00 72.56 104 PRO A O 1
ATOM 756 N N . LYS A 1 105 ? 7.238 6.042 14.190 1.00 64.25 105 LYS A N 1
ATOM 757 C CA . LYS A 1 105 ? 8.277 6.070 15.225 1.00 64.25 105 LYS A CA 1
ATOM 758 C C . LYS A 1 105 ? 8.249 7.446 15.885 1.00 64.25 105 LYS A C 1
ATOM 760 O O . LYS A 1 105 ? 8.355 8.454 15.191 1.00 64.25 105 LYS A O 1
ATOM 765 N N . LYS A 1 106 ? 8.129 7.473 17.215 1.00 55.31 106 LYS A N 1
ATOM 766 C CA . LYS A 1 106 ? 8.402 8.685 17.990 1.00 55.31 106 LYS A CA 1
ATOM 767 C C . LYS A 1 106 ? 9.845 9.108 17.697 1.00 55.31 106 LYS A C 1
ATOM 769 O O . LYS A 1 106 ? 10.735 8.257 17.744 1.00 55.31 106 LYS A O 1
ATOM 774 N N . ALA A 1 107 ? 10.005 10.372 17.313 1.00 48.25 107 ALA A N 1
ATOM 775 C CA . ALA A 1 107 ? 11.300 11.025 17.152 1.00 48.25 107 ALA A CA 1
ATOM 776 C C . ALA A 1 107 ? 11.967 11.238 18.519 1.00 48.25 107 ALA A C 1
ATOM 778 O O . ALA A 1 107 ? 11.208 11.380 19.508 1.00 48.25 107 ALA A O 1
#

Solvent-accessible surface area (backbone atoms only — not comparable to full-atom values): 6925 Å² total; per-residue (Å²): 134,83,83,76,57,76,74,69,72,42,40,23,44,32,47,40,40,45,21,54,77,75,85,70,94,56,85,84,49,60,67,45,72,48,74,20,63,71,88,41,70,63,84,89,77,88,87,62,100,63,95,82,52,73,48,74,47,60,96,46,99,78,71,79,88,82,59,68,67,43,67,59,45,50,34,87,78,67,65,58,50,72,56,54,14,64,74,70,74,47,53,51,73,56,46,51,55,50,24,68,73,56,49,79,78,83,129

Foldseek 3Di:
DDDDDPLLLQEDEEADPDADEDPDPDQQGHPHYHYHHHDYDYDDDHPDPDDHDYHYDYPDPCRDDDDPLCVQQVDVVHDDLVVVCVVVVHDSVVSVVSNVVNHDPDD

pLDDT: mean 74.66, std 21.42, range [33.84, 98.25]

Mean predicted aligned error: 10.62 Å

Sequence (107 aa):
MAAIPSLLRRLAIVVATTAMVILLPSPSVAGDVFVFPRGLVHFQRNAGDGPAAVLSAFNSQLPGTQSLAAALFAASPELPDAVLAKAFQVGTKEVDKIKARLAPKKA

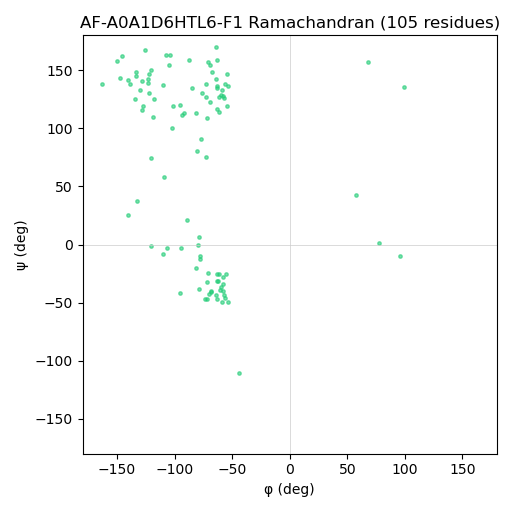Radius of gyration: 18.34 Å; Cα contacts (8 Å, |Δi|>4): 120; chains: 1; bounding box: 48×32×44 Å

Organism: Zea mays (NCBI:txid4577)